Protein AF-A0A3S1CR09-F1 (afdb_monomer)

Radius of gyration: 43.73 Å; Cα contacts (8 Å, |Δi|>4): 88; chains: 1; bounding box: 54×112×97 Å

Structure (mmCIF, N/CA/C/O backbone):
data_AF-A0A3S1CR09-F1
#
_entry.id   AF-A0A3S1CR09-F1
#
loop_
_atom_site.group_PDB
_atom_site.id
_atom_site.type_symbol
_atom_site.label_atom_id
_atom_site.label_alt_id
_atom_site.label_comp_id
_atom_site.label_asym_id
_atom_site.label_entity_id
_atom_site.label_seq_id
_atom_site.pdbx_PDB_ins_code
_atom_site.Cartn_x
_atom_site.Cartn_y
_atom_site.Cartn_z
_atom_site.occupancy
_atom_site.B_iso_or_equiv
_atom_site.auth_seq_id
_atom_site.auth_comp_id
_atom_site.auth_asym_id
_atom_site.auth_atom_id
_atom_site.pdbx_PDB_model_num
ATOM 1 N N . MET A 1 1 ? 12.706 -98.310 -49.008 1.00 39.88 1 MET A N 1
ATOM 2 C CA . MET A 1 1 ? 13.154 -99.211 -47.926 1.00 39.88 1 MET A CA 1
ATOM 3 C C . MET A 1 1 ? 13.946 -98.397 -46.924 1.00 39.88 1 MET A C 1
ATOM 5 O O . MET A 1 1 ? 14.596 -97.431 -47.293 1.00 39.88 1 MET A O 1
ATOM 9 N N . THR A 1 2 ? 13.743 -98.729 -45.665 1.00 43.59 2 THR A N 1
ATOM 10 C CA . THR A 1 2 ? 14.009 -97.972 -44.445 1.00 43.59 2 THR A CA 1
ATOM 11 C C . THR A 1 2 ? 15.489 -97.854 -44.061 1.00 43.59 2 THR A C 1
ATOM 13 O O . THR A 1 2 ? 16.204 -98.848 -44.069 1.00 43.59 2 THR A O 1
ATOM 16 N N . SER A 1 3 ? 15.830 -96.672 -43.534 1.00 45.84 3 SER A N 1
ATOM 17 C CA . SER A 1 3 ? 16.540 -96.448 -42.260 1.00 45.84 3 SER A CA 1
ATOM 18 C C . SER A 1 3 ? 17.979 -95.914 -42.262 1.00 45.84 3 SER A C 1
ATOM 20 O O . SER A 1 3 ? 18.840 -96.338 -43.023 1.00 45.84 3 SER A O 1
ATOM 22 N N . ASN A 1 4 ? 18.185 -95.070 -41.242 1.00 43.81 4 ASN A N 1
ATOM 23 C CA . ASN A 1 4 ? 19.418 -94.667 -40.560 1.00 43.81 4 ASN A CA 1
ATOM 24 C C . ASN A 1 4 ? 20.081 -93.342 -40.960 1.00 43.81 4 ASN A C 1
ATOM 26 O O . ASN A 1 4 ? 21.185 -93.263 -41.487 1.00 43.81 4 ASN A O 1
ATOM 30 N N . THR A 1 5 ? 19.397 -92.281 -40.533 1.00 50.56 5 THR A N 1
ATOM 31 C CA . THR A 1 5 ? 19.909 -91.307 -39.553 1.00 50.56 5 THR A CA 1
ATOM 32 C C . THR A 1 5 ? 20.948 -91.872 -38.567 1.00 50.56 5 THR A C 1
ATOM 34 O O . THR A 1 5 ? 20.824 -93.013 -38.130 1.00 50.56 5 THR A O 1
ATOM 37 N N . ILE A 1 6 ? 21.847 -90.979 -38.123 1.00 54.88 6 ILE A N 1
ATOM 38 C CA . ILE A 1 6 ? 22.740 -91.002 -36.939 1.00 54.88 6 ILE A CA 1
ATOM 39 C C . ILE A 1 6 ? 24.229 -90.903 -37.342 1.00 54.88 6 ILE A C 1
ATOM 41 O O . ILE A 1 6 ? 24.691 -91.606 -38.226 1.00 54.88 6 ILE A O 1
ATOM 45 N N . LEU A 1 7 ? 24.953 -90.005 -36.657 1.00 49.78 7 LEU A N 1
ATOM 46 C CA . LEU A 1 7 ? 26.328 -89.519 -36.887 1.00 49.78 7 LEU A CA 1
ATOM 47 C C . LEU A 1 7 ? 26.455 -88.609 -38.121 1.00 49.78 7 LEU A C 1
ATOM 49 O O . LEU A 1 7 ? 26.625 -89.049 -39.243 1.00 49.78 7 LEU A O 1
ATOM 53 N N . CYS A 1 8 ? 26.409 -87.286 -37.991 1.00 40.88 8 CYS A N 1
ATOM 54 C CA . CYS A 1 8 ? 27.566 -86.556 -37.479 1.00 40.88 8 CYS A CA 1
ATOM 55 C C . CYS A 1 8 ? 27.140 -85.142 -37.040 1.00 40.88 8 CYS A C 1
ATOM 57 O O . CYS A 1 8 ? 27.415 -84.134 -37.693 1.00 40.88 8 CYS A O 1
ATOM 59 N N . ALA A 1 9 ? 26.432 -85.062 -35.914 1.00 51.34 9 ALA A N 1
ATOM 60 C CA . ALA A 1 9 ? 26.186 -83.819 -35.187 1.00 51.34 9 ALA A CA 1
ATOM 61 C C . ALA A 1 9 ? 27.477 -83.360 -34.476 1.00 51.34 9 ALA A C 1
ATOM 63 O O . ALA A 1 9 ? 27.579 -83.431 -33.259 1.00 51.34 9 ALA A O 1
ATOM 64 N N . ALA A 1 10 ? 28.502 -82.961 -35.237 1.00 53.03 10 ALA A N 1
ATOM 65 C CA . ALA A 1 10 ? 29.809 -82.597 -34.674 1.00 53.03 10 ALA A CA 1
ATOM 66 C C . ALA A 1 10 ? 3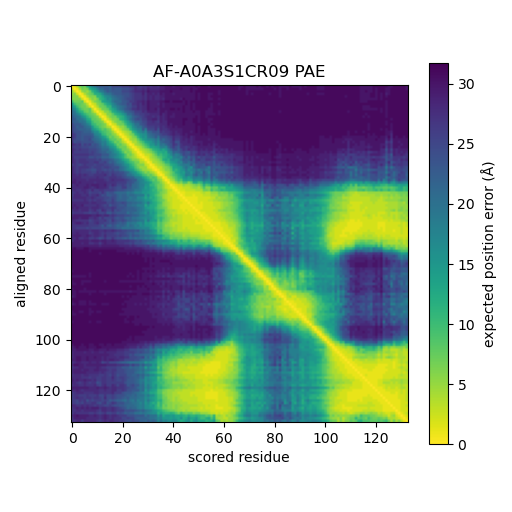0.584 -81.559 -35.512 1.00 53.03 10 ALA A C 1
ATOM 68 O O . ALA A 1 10 ? 31.808 -81.594 -35.578 1.00 53.03 10 ALA A O 1
ATOM 69 N N . ARG A 1 11 ? 29.897 -80.634 -36.199 1.00 50.22 11 ARG A N 1
ATOM 70 C CA . ARG A 1 11 ? 30.566 -79.556 -36.971 1.00 50.22 11 ARG A CA 1
ATOM 71 C C . ARG A 1 11 ? 29.960 -78.166 -36.772 1.00 50.22 11 ARG A C 1
ATOM 73 O O . ARG A 1 11 ? 30.032 -77.333 -37.669 1.00 50.22 11 ARG A O 1
ATOM 80 N N . ARG A 1 12 ? 29.346 -77.894 -35.616 1.00 48.16 12 ARG A N 1
ATOM 81 C CA . ARG A 1 12 ? 28.728 -76.579 -35.345 1.00 48.16 12 ARG A CA 1
ATOM 82 C C . ARG A 1 12 ? 29.067 -75.940 -33.998 1.00 48.16 12 ARG A C 1
ATOM 84 O O . ARG A 1 12 ? 28.479 -74.928 -33.651 1.00 48.16 12 ARG A O 1
ATOM 91 N N . THR A 1 13 ? 30.058 -76.461 -33.282 1.00 49.31 13 THR A N 1
ATOM 92 C CA . THR A 1 13 ? 30.493 -75.934 -31.977 1.00 49.31 13 THR A CA 1
ATOM 93 C C . THR A 1 13 ? 31.961 -75.506 -31.997 1.00 49.31 13 THR A C 1
ATOM 95 O O . THR A 1 13 ? 32.729 -75.860 -31.114 1.00 49.3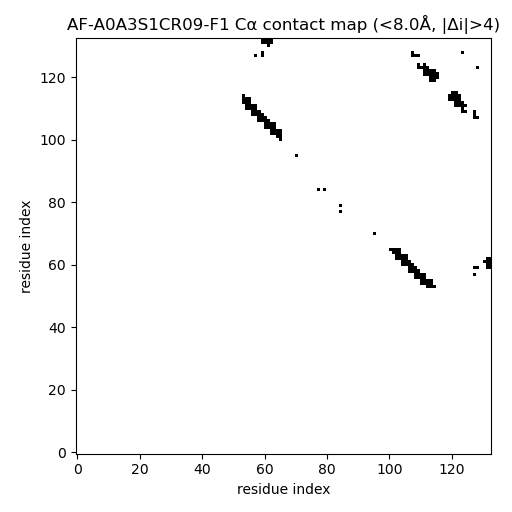1 13 THR A O 1
ATOM 98 N N . PHE A 1 14 ? 32.364 -74.759 -33.027 1.00 47.84 14 PHE A N 1
ATOM 99 C CA . PHE A 1 14 ? 33.681 -74.103 -33.090 1.00 47.84 14 PHE A CA 1
ATOM 100 C C . PHE A 1 14 ? 33.591 -72.634 -33.539 1.00 47.84 14 PHE A C 1
ATOM 102 O O . PHE A 1 14 ? 34.544 -72.073 -34.063 1.00 47.84 14 PHE A O 1
ATOM 109 N N . ILE A 1 15 ? 32.443 -71.986 -33.313 1.00 49.25 15 ILE A N 1
ATOM 110 C CA . ILE A 1 15 ? 32.292 -70.524 -33.449 1.00 49.25 15 ILE A CA 1
ATOM 111 C C . ILE A 1 15 ? 31.663 -69.960 -32.164 1.00 49.25 15 ILE A C 1
ATOM 113 O O . ILE A 1 15 ? 30.727 -69.174 -32.190 1.00 49.25 15 ILE A O 1
ATOM 117 N N . ALA A 1 16 ? 32.143 -70.423 -31.010 1.00 48.44 16 ALA A N 1
ATOM 118 C CA . ALA A 1 16 ? 31.707 -69.942 -29.695 1.00 48.44 16 ALA A CA 1
ATOM 119 C C . ALA A 1 16 ? 32.906 -69.610 -28.786 1.00 48.44 16 ALA A C 1
ATOM 121 O O . ALA A 1 16 ? 32.826 -69.759 -27.574 1.00 48.44 16 ALA A O 1
ATOM 122 N N . GLY A 1 17 ? 34.040 -69.211 -29.377 1.00 48.69 17 GLY A N 1
ATOM 123 C CA . GLY A 1 17 ? 35.311 -69.038 -28.658 1.00 48.69 17 GLY A CA 1
ATOM 124 C C . GLY A 1 17 ? 36.009 -67.687 -28.826 1.00 48.69 17 GLY A C 1
ATOM 125 O O . GLY A 1 17 ? 37.118 -67.540 -28.334 1.00 48.69 17 GLY A O 1
ATOM 126 N N . ALA A 1 18 ? 35.417 -66.701 -29.507 1.00 48.56 18 ALA A N 1
ATOM 127 C CA . ALA A 1 18 ? 36.097 -65.421 -29.758 1.00 48.56 18 ALA A CA 1
ATOM 128 C C . ALA A 1 18 ? 35.156 -64.202 -29.788 1.00 48.56 18 ALA A C 1
ATOM 130 O O . ALA A 1 18 ? 35.404 -63.243 -30.508 1.00 48.56 18 ALA A O 1
ATOM 131 N N . ALA A 1 19 ? 34.066 -64.229 -29.017 1.00 47.91 19 ALA A N 1
ATOM 132 C CA . ALA A 1 19 ? 33.175 -63.074 -28.840 1.00 47.91 19 ALA A CA 1
ATOM 133 C C . ALA A 1 19 ? 33.112 -62.611 -27.373 1.00 47.91 19 ALA A C 1
ATOM 135 O O . ALA A 1 19 ? 32.118 -62.049 -26.931 1.00 47.91 19 ALA A O 1
ATOM 136 N N . ALA A 1 20 ? 34.166 -62.877 -26.600 1.00 53.62 20 ALA A N 1
ATOM 137 C CA . ALA A 1 20 ? 34.245 -62.521 -25.188 1.00 53.62 20 ALA A CA 1
ATOM 138 C C . ALA A 1 20 ? 35.581 -61.843 -24.881 1.00 53.62 20 ALA A C 1
ATOM 140 O O . ALA A 1 20 ? 36.346 -62.339 -24.063 1.00 53.62 20 ALA A O 1
ATOM 141 N N . LEU A 1 21 ? 35.909 -60.748 -25.579 1.00 54.12 21 LEU A N 1
ATOM 142 C CA . LEU A 1 21 ? 37.035 -59.906 -25.161 1.00 54.12 21 LEU A CA 1
ATOM 143 C C . LEU A 1 21 ? 37.059 -58.510 -25.788 1.00 54.12 21 LEU A C 1
ATOM 145 O O . LEU A 1 21 ? 38.113 -58.074 -26.207 1.00 54.12 21 LEU A O 1
ATOM 149 N N . LEU A 1 22 ? 35.939 -57.784 -25.839 1.00 56.59 22 LEU A N 1
ATOM 150 C CA . LEU A 1 22 ? 35.972 -56.324 -26.040 1.00 56.59 22 LEU A CA 1
ATOM 151 C C . LEU A 1 22 ? 34.775 -55.652 -25.350 1.00 56.59 22 LEU A C 1
ATOM 153 O O . LEU A 1 22 ? 33.924 -55.049 -25.992 1.00 56.59 22 LEU A O 1
ATOM 157 N N . VAL A 1 23 ? 34.707 -55.749 -24.022 1.00 59.12 23 VAL A N 1
ATOM 158 C CA . VAL A 1 23 ? 34.030 -54.717 -23.221 1.00 59.12 23 VAL A CA 1
ATOM 159 C C . VAL A 1 23 ? 35.137 -53.890 -22.585 1.00 59.12 23 VAL A C 1
ATOM 161 O O . VAL A 1 23 ? 35.479 -54.044 -21.417 1.00 59.12 23 VAL A O 1
ATOM 164 N N . SER A 1 24 ? 35.784 -53.065 -23.403 1.00 60.19 24 SER A N 1
ATOM 165 C CA . SER A 1 24 ? 36.586 -51.956 -22.907 1.00 60.19 24 SER A CA 1
ATOM 166 C C . SER A 1 24 ? 35.624 -50.991 -22.221 1.00 60.19 24 SER A C 1
ATOM 168 O O . SER A 1 24 ? 34.825 -50.321 -22.872 1.00 60.19 24 SER A O 1
ATOM 170 N N . ALA A 1 25 ? 35.665 -50.958 -20.890 1.00 63.34 25 ALA A N 1
ATOM 171 C CA . ALA A 1 25 ? 35.019 -49.919 -20.111 1.00 63.34 25 ALA A CA 1
ATOM 172 C C . ALA A 1 25 ? 35.607 -48.572 -20.552 1.00 63.34 25 ALA A C 1
ATOM 174 O O . ALA A 1 25 ? 36.736 -48.228 -20.204 1.00 63.34 25 ALA A O 1
ATOM 175 N N . VAL A 1 26 ? 34.865 -47.830 -21.373 1.00 65.25 26 VAL A N 1
ATOM 176 C CA . VAL A 1 26 ? 35.179 -46.433 -21.661 1.00 65.25 26 VAL A CA 1
ATOM 177 C C . VAL A 1 26 ? 34.929 -45.679 -20.362 1.00 65.25 26 VAL A C 1
ATOM 179 O O . VAL A 1 26 ? 33.792 -45.364 -20.018 1.00 65.25 26 VAL A O 1
ATOM 182 N N . ALA A 1 27 ? 35.995 -45.446 -19.601 1.00 66.81 27 ALA A N 1
ATOM 183 C CA . ALA A 1 27 ? 35.984 -44.492 -18.508 1.00 66.81 27 ALA A CA 1
ATOM 184 C C . ALA A 1 27 ? 35.808 -43.104 -19.132 1.00 66.81 27 ALA A C 1
ATOM 186 O O . ALA A 1 27 ? 36.763 -42.502 -19.621 1.00 66.81 27 ALA A O 1
ATOM 187 N N . VAL A 1 28 ? 34.564 -42.633 -19.191 1.00 72.50 28 VAL A N 1
ATOM 188 C CA . VAL A 1 28 ? 34.267 -41.259 -19.589 1.00 72.50 28 VAL A CA 1
ATOM 189 C C . VAL A 1 28 ? 34.772 -40.370 -18.451 1.00 72.50 28 VAL A C 1
ATOM 191 O O . VAL A 1 28 ? 34.316 -40.549 -17.319 1.00 72.50 28 VAL A O 1
ATOM 194 N N . PRO A 1 29 ? 35.731 -39.457 -18.677 1.00 69.19 29 PRO A N 1
ATOM 195 C CA . PRO A 1 29 ? 36.124 -38.525 -17.637 1.00 69.19 29 PRO A CA 1
ATOM 196 C C . PRO A 1 29 ? 34.921 -37.633 -17.323 1.00 69.19 29 PRO A C 1
ATOM 198 O O . PRO A 1 29 ? 34.474 -36.847 -18.158 1.00 69.19 29 PRO A O 1
ATOM 201 N N . SER A 1 30 ? 34.370 -37.779 -16.120 1.00 71.50 30 SER A N 1
ATOM 202 C CA . SER A 1 30 ? 33.373 -36.856 -15.588 1.00 71.50 30 SER A CA 1
ATOM 203 C C . SER A 1 30 ? 34.067 -35.528 -15.310 1.00 71.50 30 SER A C 1
ATOM 205 O O . SER A 1 30 ? 34.701 -35.349 -14.271 1.00 71.50 30 SER A O 1
ATOM 207 N N . PHE A 1 31 ? 33.992 -34.598 -16.259 1.00 74.69 31 PHE A N 1
ATOM 208 C CA . PHE A 1 31 ? 34.412 -33.224 -16.024 1.00 74.69 31 PHE A CA 1
ATOM 209 C C . PHE A 1 31 ? 33.430 -32.589 -15.039 1.00 74.69 31 PHE A C 1
ATOM 211 O O . PHE A 1 31 ? 32.266 -32.363 -15.364 1.00 74.69 31 PHE A O 1
ATOM 218 N N . VAL A 1 32 ? 33.894 -32.317 -13.819 1.00 73.94 32 VAL A N 1
ATOM 219 C CA . VAL A 1 32 ? 33.161 -31.480 -12.868 1.00 73.94 32 VAL A CA 1
ATOM 220 C C . VAL A 1 32 ? 33.255 -30.051 -13.390 1.00 73.94 32 VAL A C 1
ATOM 222 O O . VAL A 1 32 ? 34.274 -29.386 -13.215 1.00 73.94 32 VAL A O 1
ATOM 225 N N . THR A 1 33 ? 32.222 -29.584 -14.087 1.00 75.19 33 THR A N 1
ATOM 226 C CA . THR A 1 33 ? 32.103 -28.164 -14.421 1.00 75.19 33 THR A CA 1
ATOM 227 C C . THR A 1 33 ? 31.837 -27.405 -13.123 1.00 75.19 33 THR A C 1
ATOM 229 O O . THR A 1 33 ? 30.833 -27.704 -12.467 1.00 75.19 33 THR A O 1
ATOM 232 N N . PRO A 1 34 ? 32.694 -26.453 -12.714 1.00 73.12 34 PRO A N 1
ATOM 233 C CA . PRO A 1 34 ? 32.380 -25.603 -11.578 1.00 73.12 34 PRO A CA 1
ATOM 234 C C . PRO A 1 34 ? 31.067 -24.878 -11.876 1.00 73.12 34 PRO A C 1
ATOM 236 O O . PRO A 1 34 ? 30.944 -24.174 -12.878 1.00 73.12 34 PRO A O 1
ATOM 239 N N . THR A 1 35 ? 30.065 -25.088 -11.026 1.00 74.00 35 THR A N 1
ATOM 240 C CA . THR A 1 35 ? 28.856 -24.270 -11.051 1.00 74.00 35 THR A CA 1
ATOM 241 C C . THR A 1 35 ? 29.235 -22.915 -10.473 1.00 74.00 35 THR A C 1
ATOM 243 O O . THR A 1 35 ? 29.392 -22.759 -9.265 1.00 74.00 35 THR A O 1
ATOM 246 N N . PHE A 1 36 ? 29.461 -21.931 -11.337 1.00 71.81 36 PHE A N 1
ATOM 247 C CA . PHE A 1 36 ? 29.533 -20.551 -10.886 1.00 71.81 36 PHE A CA 1
ATOM 248 C C . PHE A 1 36 ? 28.114 -20.137 -10.511 1.00 71.81 36 PHE A C 1
ATOM 250 O O . PHE A 1 36 ? 27.203 -20.222 -11.337 1.00 71.81 36 PHE A O 1
ATOM 257 N N . ALA A 1 37 ? 27.908 -19.754 -9.251 1.00 74.31 37 ALA A N 1
ATOM 258 C CA . ALA A 1 37 ? 26.701 -19.034 -8.886 1.00 74.31 37 ALA A CA 1
ATOM 259 C C . ALA A 1 37 ? 26.644 -17.799 -9.789 1.00 74.31 37 ALA A C 1
ATOM 261 O O . ALA A 1 37 ? 27.618 -17.052 -9.866 1.00 74.31 37 ALA A O 1
ATOM 262 N N . ALA A 1 38 ? 25.558 -17.641 -10.542 1.00 75.94 38 ALA A N 1
ATOM 263 C CA . ALA A 1 38 ? 25.374 -16.438 -11.328 1.00 75.94 38 ALA A CA 1
ATOM 264 C C . ALA A 1 38 ? 25.258 -15.275 -10.341 1.00 75.94 38 ALA A C 1
ATOM 266 O O . ALA A 1 38 ? 24.283 -15.206 -9.588 1.00 75.94 38 ALA A O 1
ATOM 267 N N . ASP A 1 39 ? 26.260 -14.396 -10.323 1.00 79.06 39 ASP A N 1
ATOM 268 C CA . ASP A 1 39 ? 26.104 -13.099 -9.686 1.00 79.06 39 ASP A CA 1
ATOM 269 C C . ASP A 1 39 ? 24.890 -12.433 -10.342 1.00 79.06 39 ASP A C 1
ATOM 271 O O . ASP A 1 39 ? 24.738 -12.449 -11.569 1.00 79.06 39 ASP A O 1
ATOM 275 N N . GLY A 1 40 ? 23.962 -11.953 -9.513 1.00 85.31 40 GLY A N 1
ATOM 276 C CA . GLY A 1 40 ? 22.738 -11.312 -9.978 1.00 85.31 40 GLY A CA 1
ATOM 277 C C . GLY A 1 40 ? 23.023 -10.119 -10.901 1.00 85.31 40 GLY A C 1
ATOM 278 O O . GLY A 1 40 ? 24.176 -9.727 -11.100 1.00 85.31 40 GLY A O 1
ATOM 279 N N . PRO A 1 41 ? 21.979 -9.503 -11.479 1.00 89.12 41 PRO A N 1
ATOM 280 C CA . PRO A 1 41 ? 22.174 -8.340 -12.334 1.00 89.12 41 PRO A CA 1
ATOM 281 C C . PRO A 1 41 ? 22.978 -7.259 -11.600 1.00 89.12 41 PRO A C 1
ATOM 283 O O . PRO A 1 41 ? 22.744 -6.994 -10.421 1.00 89.12 41 PRO A O 1
ATOM 286 N N . ALA A 1 42 ? 23.898 -6.610 -12.319 1.00 89.62 42 ALA A N 1
ATOM 287 C CA . ALA A 1 42 ? 24.760 -5.568 -11.760 1.00 89.62 42 ALA A CA 1
ATOM 288 C C . ALA A 1 42 ? 23.965 -4.405 -11.131 1.00 89.62 42 ALA A C 1
ATOM 290 O O . ALA A 1 42 ? 24.465 -3.727 -10.237 1.00 89.62 42 ALA A O 1
ATOM 291 N N . SER A 1 43 ? 22.731 -4.171 -11.591 1.00 93.06 43 SER A N 1
ATOM 292 C CA . SER A 1 43 ? 21.803 -3.209 -11.004 1.00 93.06 43 SER A CA 1
ATOM 293 C C . SER A 1 43 ? 20.351 -3.581 -11.305 1.00 93.06 43 SER A C 1
ATOM 295 O O . 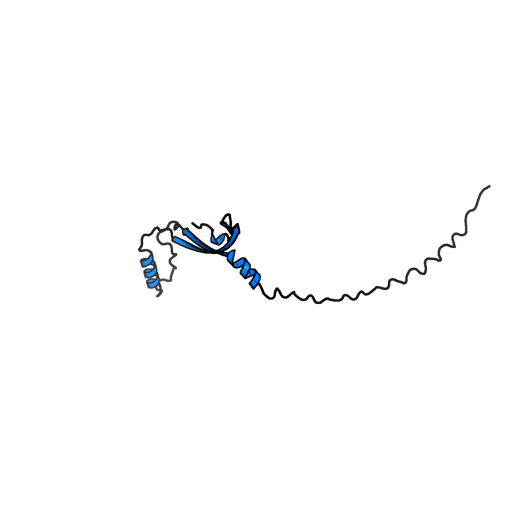SER A 1 43 ? 20.043 -4.151 -12.351 1.00 93.06 43 SER A O 1
ATOM 297 N N . VAL A 1 44 ? 19.453 -3.198 -10.397 1.00 93.88 44 VAL A N 1
ATOM 298 C CA . VAL A 1 44 ? 17.991 -3.227 -10.582 1.00 93.88 44 VAL A CA 1
ATOM 299 C C . VAL A 1 44 ? 17.400 -1.820 -10.721 1.00 93.88 44 VAL A C 1
ATOM 301 O O . VAL A 1 44 ? 16.182 -1.669 -10.769 1.00 93.88 44 VAL A O 1
ATOM 304 N N . ALA A 1 45 ? 18.244 -0.784 -10.773 1.00 95.50 45 ALA A N 1
ATOM 305 C CA . ALA A 1 45 ? 17.816 0.612 -10.751 1.00 95.50 45 ALA A CA 1
ATOM 306 C C . ALA A 1 45 ? 16.907 0.968 -11.932 1.00 95.50 45 ALA A C 1
ATOM 308 O O . ALA A 1 45 ? 15.881 1.602 -11.721 1.00 95.50 45 ALA A O 1
ATOM 309 N N . ASP A 1 46 ? 17.224 0.505 -13.143 1.00 94.25 46 ASP A N 1
ATOM 310 C CA . ASP A 1 46 ? 16.412 0.795 -14.332 1.00 94.25 46 ASP A CA 1
ATOM 311 C C . ASP A 1 46 ? 15.014 0.163 -14.23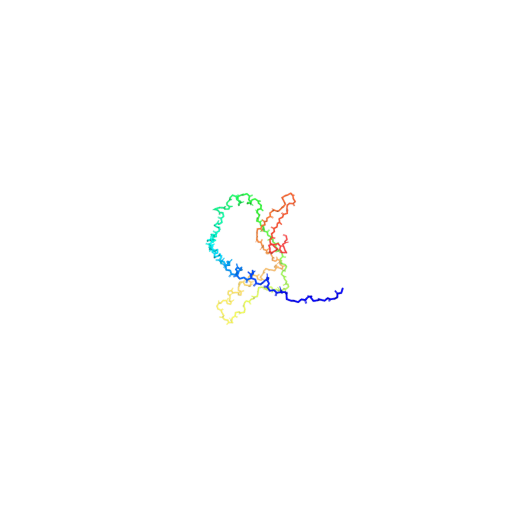8 1.00 94.25 46 ASP A C 1
ATOM 313 O O . ASP A 1 46 ? 14.017 0.782 -14.611 1.00 94.25 46 ASP A O 1
ATOM 317 N N . LEU A 1 47 ? 14.923 -1.046 -13.668 1.00 93.94 47 LEU A N 1
ATOM 318 C CA . LEU A 1 47 ? 13.643 -1.706 -13.398 1.00 93.94 47 LEU A CA 1
ATOM 319 C C . LEU A 1 47 ? 12.863 -0.965 -12.313 1.00 93.94 47 LEU A C 1
ATOM 321 O O . LEU A 1 47 ? 11.679 -0.689 -12.489 1.00 93.94 47 LEU A O 1
ATOM 325 N N . ALA A 1 48 ? 13.524 -0.618 -11.206 1.00 94.88 48 ALA A N 1
ATOM 326 C CA . ALA A 1 48 ? 12.905 0.143 -10.132 1.00 94.88 48 ALA A CA 1
ATOM 327 C C . ALA A 1 48 ? 12.365 1.477 -10.664 1.00 94.88 48 ALA A C 1
ATOM 329 O O . ALA A 1 48 ? 11.194 1.771 -10.457 1.00 94.88 48 ALA A O 1
ATOM 330 N N . GLN A 1 49 ? 13.163 2.225 -11.432 1.00 95.75 49 GLN A N 1
ATOM 331 C CA . GLN A 1 49 ? 12.793 3.516 -12.014 1.00 95.75 49 GLN A CA 1
ATOM 332 C C . GLN A 1 49 ? 11.499 3.442 -12.837 1.00 95.75 49 GLN A C 1
ATOM 334 O O . GLN A 1 49 ? 10.661 4.336 -12.729 1.00 95.75 49 GLN A O 1
ATOM 339 N N . GLY A 1 50 ? 11.316 2.377 -13.624 1.00 94.94 50 GLY A N 1
ATOM 340 C CA . GLY A 1 50 ? 10.086 2.151 -14.390 1.00 94.94 50 GLY A CA 1
ATOM 341 C C . GLY A 1 50 ? 8.878 1.744 -13.537 1.00 94.94 50 GLY A C 1
ATOM 342 O O . GLY A 1 50 ? 7.742 1.985 -13.934 1.00 94.94 50 GLY A O 1
ATOM 343 N N . LEU A 1 51 ? 9.109 1.151 -12.363 1.00 95.19 51 LEU A N 1
ATOM 344 C CA . LEU A 1 51 ? 8.069 0.586 -11.496 1.00 95.19 51 LEU A CA 1
ATOM 345 C C . LEU A 1 51 ? 7.697 1.475 -10.302 1.00 95.19 51 LEU A C 1
ATOM 347 O O . LEU A 1 51 ? 6.675 1.219 -9.669 1.00 95.19 51 LEU A O 1
ATOM 351 N N . LEU A 1 52 ? 8.467 2.528 -10.001 1.00 95.00 52 LEU A N 1
ATOM 352 C CA . LEU A 1 52 ? 8.204 3.417 -8.860 1.00 95.00 52 LEU A CA 1
ATOM 353 C C . LEU A 1 52 ? 6.782 3.995 -8.882 1.00 95.00 52 LEU A C 1
ATOM 355 O O . LEU A 1 52 ? 6.147 4.083 -7.838 1.00 95.00 52 LEU A O 1
ATOM 359 N N . GLY A 1 53 ? 6.263 4.341 -10.066 1.00 95.19 53 GLY A N 1
ATOM 360 C CA . GLY A 1 53 ? 4.911 4.891 -10.221 1.00 95.19 53 GLY A CA 1
ATOM 361 C C . GLY A 1 53 ? 3.778 3.894 -9.953 1.00 95.19 53 GLY A C 1
ATOM 362 O O . GLY A 1 53 ? 2.647 4.316 -9.738 1.00 95.19 53 GLY A O 1
ATOM 363 N N . ALA A 1 54 ? 4.064 2.589 -9.945 1.00 96.81 54 ALA A N 1
ATOM 364 C CA . ALA A 1 54 ? 3.082 1.559 -9.616 1.00 96.81 54 ALA A CA 1
ATOM 365 C C . ALA A 1 54 ? 2.947 1.336 -8.102 1.00 96.81 54 ALA A C 1
ATOM 367 O O . ALA A 1 54 ? 2.023 0.649 -7.674 1.00 96.81 54 ALA A O 1
ATOM 368 N N . VAL A 1 55 ? 3.854 1.886 -7.288 1.00 97.06 55 VAL A N 1
ATOM 369 C CA . VAL A 1 55 ? 3.868 1.695 -5.835 1.00 97.06 55 VAL A CA 1
ATOM 370 C C . VAL A 1 55 ? 3.248 2.902 -5.147 1.00 97.06 55 VAL A C 1
ATOM 372 O O . VAL A 1 55 ? 3.622 4.044 -5.404 1.00 97.06 55 VAL A O 1
ATOM 375 N N . VAL A 1 56 ? 2.323 2.644 -4.229 1.00 97.19 56 VAL A N 1
ATOM 376 C CA . VAL A 1 56 ? 1.629 3.679 -3.458 1.00 97.19 56 VAL A CA 1
ATOM 377 C C . VAL A 1 56 ? 1.820 3.474 -1.961 1.00 97.19 56 VAL A C 1
ATOM 379 O O . VAL A 1 56 ? 2.034 2.355 -1.490 1.00 97.19 56 VAL A O 1
ATOM 382 N N . ASN A 1 57 ? 1.722 4.569 -1.210 1.00 96.94 57 ASN A N 1
ATOM 383 C CA . ASN A 1 57 ? 1.612 4.532 0.243 1.00 96.94 57 ASN A CA 1
ATOM 384 C C . ASN A 1 57 ? 0.139 4.397 0.644 1.00 96.94 57 ASN A C 1
ATOM 386 O O . ASN A 1 57 ? -0.713 5.107 0.111 1.00 96.94 57 ASN A O 1
ATOM 390 N N . ILE A 1 58 ? -0.144 3.520 1.599 1.00 96.12 58 ILE A N 1
ATOM 391 C CA . ILE A 1 58 ? -1.478 3.232 2.117 1.00 96.12 58 ILE A CA 1
ATOM 392 C C . ILE A 1 58 ? -1.518 3.647 3.584 1.00 96.12 58 ILE A C 1
ATOM 394 O O . ILE A 1 58 ? -0.686 3.229 4.386 1.00 96.12 58 ILE A O 1
ATOM 398 N N . SER A 1 59 ? -2.505 4.468 3.927 1.00 94.56 59 SER A N 1
ATOM 399 C CA . SER A 1 59 ? -2.795 4.874 5.297 1.00 94.56 59 SER A CA 1
ATOM 400 C C . SER A 1 59 ? -4.263 4.612 5.558 1.00 94.56 59 SER A C 1
ATOM 402 O O . SER A 1 59 ? -5.119 5.132 4.843 1.00 94.56 59 SER A O 1
ATOM 404 N N . THR A 1 60 ? -4.544 3.785 6.554 1.00 93.62 60 THR A N 1
ATOM 405 C CA . THR A 1 60 ? -5.901 3.442 6.962 1.00 93.62 60 THR A CA 1
ATOM 406 C C . THR A 1 60 ? -6.130 3.861 8.400 1.00 93.62 60 THR A C 1
ATOM 408 O O . THR A 1 60 ? -5.197 4.027 9.197 1.00 93.62 60 THR A O 1
ATOM 411 N N . SER A 1 61 ? -7.396 4.054 8.746 1.00 90.19 61 SER A N 1
ATOM 412 C CA . SER A 1 61 ? -7.789 4.270 10.125 1.00 90.19 61 SER A CA 1
ATOM 413 C C . SER A 1 61 ? -8.976 3.408 10.478 1.00 90.19 61 SER A C 1
ATOM 415 O O . SER A 1 61 ? -9.871 3.260 9.664 1.00 90.19 61 SER A O 1
ATOM 417 N N . GLN A 1 62 ? -8.984 2.887 11.692 1.00 87.75 62 GLN A N 1
ATOM 418 C CA . GLN A 1 62 ? -10.057 2.077 12.230 1.00 87.75 62 GLN A CA 1
ATOM 419 C C . GLN A 1 62 ? -10.598 2.739 13.487 1.00 87.75 62 GLN A C 1
ATOM 421 O O . GLN A 1 62 ? -9.845 3.165 14.367 1.00 87.75 62 GLN A O 1
ATOM 426 N N . THR A 1 63 ? -11.915 2.775 13.597 1.00 82.50 63 THR A N 1
ATOM 427 C CA . THR A 1 63 ? -12.622 3.245 14.782 1.00 82.50 63 THR A CA 1
ATOM 428 C C . THR A 1 63 ? -12.938 2.057 15.693 1.00 82.50 63 THR A C 1
ATOM 430 O O . THR A 1 63 ? -13.966 1.396 15.554 1.00 82.50 63 THR A O 1
ATOM 433 N N . VAL A 1 64 ? -12.059 1.759 16.653 1.00 75.62 64 VAL A N 1
ATOM 434 C CA . VAL A 1 64 ? -12.280 0.661 17.606 1.00 75.62 64 VAL A CA 1
ATOM 435 C C . VAL A 1 64 ? -13.210 1.150 18.712 1.00 75.62 64 VAL A C 1
ATOM 437 O O . VAL A 1 64 ? -12.842 1.997 19.526 1.00 75.62 64 VAL A O 1
ATOM 440 N N . LYS A 1 65 ? -14.437 0.622 18.765 1.00 67.88 65 LYS A N 1
ATOM 441 C CA . LYS A 1 65 ? -15.324 0.834 1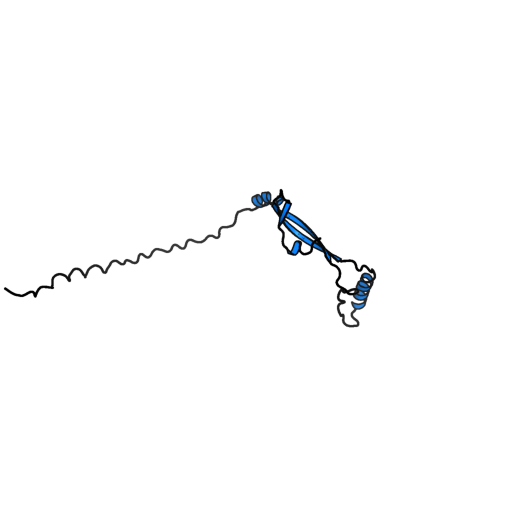9.917 1.00 67.88 65 LYS A CA 1
ATOM 442 C C . LYS A 1 65 ? -14.708 0.116 21.113 1.00 67.88 65 LYS A C 1
ATOM 444 O O . LYS A 1 65 ? -14.521 -1.095 21.058 1.00 67.88 65 LYS A O 1
ATOM 449 N N . GLY A 1 66 ? -14.365 0.857 22.165 1.00 59.19 66 GLY A N 1
ATOM 450 C CA . GLY A 1 66 ? -13.884 0.257 23.405 1.00 59.19 66 GLY A CA 1
ATOM 451 C C . GLY A 1 66 ? -14.932 -0.722 23.929 1.00 59.19 66 GLY A C 1
ATOM 452 O O . GLY A 1 66 ? -16.046 -0.316 24.253 1.00 59.19 66 GLY A O 1
ATOM 453 N N . THR A 1 67 ? -14.608 -2.013 23.951 1.00 47.59 67 THR A N 1
ATOM 454 C CA . THR A 1 67 ? -15.482 -3.036 24.525 1.00 47.59 67 THR A CA 1
ATOM 455 C C . THR A 1 67 ? -15.590 -2.797 26.032 1.00 47.59 67 THR A C 1
ATOM 457 O O . THR A 1 67 ? -14.600 -2.895 26.748 1.00 47.59 67 THR A O 1
ATOM 460 N N . GLU A 1 68 ? -16.795 -2.420 26.458 1.00 46.41 68 GLU A N 1
ATOM 461 C CA . GLU A 1 68 ? -17.381 -2.455 27.806 1.00 46.41 68 GLU A CA 1
ATOM 462 C C . GLU A 1 68 ? -16.416 -2.540 29.010 1.00 46.41 68 GLU A C 1
ATOM 464 O O . GLU A 1 68 ? -16.016 -3.617 29.445 1.00 46.41 68 GLU A O 1
ATOM 469 N N . GLY A 1 69 ? -16.155 -1.391 29.644 1.00 44.44 69 GLY A N 1
ATOM 470 C CA . GLY A 1 69 ? -15.674 -1.323 31.029 1.00 44.44 69 GLY A CA 1
ATOM 471 C C . GLY A 1 69 ? -15.005 0.014 31.371 1.00 44.44 69 GLY A C 1
ATOM 472 O O . GLY A 1 69 ? -14.213 0.505 30.567 1.00 44.44 69 GLY A O 1
ATOM 473 N N . PRO A 1 70 ? -15.277 0.633 32.539 1.00 44.12 70 PRO A N 1
ATOM 474 C CA . PRO A 1 70 ? -14.709 1.935 32.870 1.00 44.12 70 PRO A CA 1
ATOM 475 C C . PRO A 1 70 ? -13.184 1.828 33.044 1.00 44.12 70 PRO A C 1
ATOM 477 O O . PRO A 1 70 ? -12.708 1.307 34.048 1.00 44.12 70 PRO A O 1
ATOM 480 N N . GLY A 1 71 ? -12.420 2.329 32.067 1.00 53.12 71 GLY A N 1
ATOM 481 C CA . GLY A 1 71 ? -10.991 2.638 32.215 1.00 53.12 71 GLY A CA 1
ATOM 482 C C . GLY A 1 71 ? -9.983 1.492 32.053 1.00 53.12 71 GLY A C 1
ATOM 483 O O . GLY A 1 71 ? -8.918 1.561 32.658 1.00 53.12 71 GLY A O 1
ATOM 484 N N . ALA A 1 72 ? -10.249 0.453 31.255 1.00 49.22 72 ALA A N 1
ATOM 485 C CA . ALA A 1 72 ? -9.364 -0.717 31.156 1.00 49.22 72 ALA A CA 1
ATOM 486 C C . ALA A 1 72 ? -8.101 -0.513 30.281 1.00 49.22 72 ALA A C 1
ATOM 488 O O . ALA A 1 72 ? -7.850 -1.238 29.322 1.00 49.22 72 ALA A O 1
ATOM 489 N N . VAL A 1 73 ? -7.241 0.428 30.664 1.00 53.34 73 VAL A N 1
ATOM 490 C CA . VAL A 1 73 ? -5.801 0.141 30.685 1.00 53.34 73 VAL A CA 1
ATOM 491 C C . VAL A 1 73 ? -5.597 -0.742 31.918 1.00 53.34 73 VAL A C 1
ATOM 493 O O . VAL A 1 73 ? -5.918 -0.286 33.014 1.00 53.34 73 VAL A O 1
ATOM 496 N N . PRO A 1 74 ? -5.154 -2.008 31.792 1.00 53.44 74 PRO A N 1
ATOM 497 C CA . PRO A 1 74 ? -4.925 -2.850 32.959 1.00 53.44 74 PRO A CA 1
ATOM 498 C C . PRO A 1 74 ? -3.926 -2.131 33.862 1.00 53.44 74 PRO A C 1
ATOM 500 O O . PRO A 1 74 ? -2.764 -1.980 33.481 1.00 53.44 74 PRO A O 1
ATOM 503 N N . MET A 1 75 ? -4.376 -1.630 35.018 1.00 61.03 75 MET A N 1
ATOM 504 C CA . MET A 1 75 ? -3.451 -1.068 35.994 1.00 61.03 75 MET A CA 1
ATOM 505 C C . MET A 1 75 ? -2.467 -2.181 36.359 1.00 61.03 75 MET A C 1
ATOM 507 O O . MET A 1 75 ? -2.908 -3.250 36.800 1.00 61.03 75 MET A O 1
ATOM 511 N N . PRO A 1 76 ? -1.155 -1.984 36.142 1.00 57.75 76 PRO A N 1
ATOM 512 C CA . PRO A 1 76 ? -0.166 -2.950 36.580 1.00 57.75 76 PRO A CA 1
ATOM 513 C C . PRO A 1 76 ? -0.335 -3.133 38.089 1.00 57.75 76 PRO A C 1
ATOM 515 O O . PRO A 1 76 ? -0.320 -2.152 38.829 1.00 57.75 76 PRO A O 1
ATOM 518 N N . GLN A 1 77 ? -0.530 -4.369 38.553 1.00 64.12 77 GLN A N 1
ATOM 519 C CA . GLN A 1 77 ? -0.545 -4.660 39.986 1.00 64.12 77 GLN A CA 1
ATOM 520 C C . GLN A 1 77 ? 0.875 -4.455 40.517 1.00 64.12 77 GLN A C 1
ATOM 522 O O . GLN A 1 77 ? 1.731 -5.333 40.400 1.00 64.12 77 GLN A O 1
ATOM 527 N N . LEU A 1 78 ? 1.146 -3.255 41.024 1.00 69.81 78 LEU A N 1
ATOM 528 C CA . LEU A 1 78 ? 2.400 -2.927 41.684 1.00 69.81 78 LEU A CA 1
ATOM 529 C C . LEU A 1 78 ? 2.351 -3.414 43.141 1.00 69.81 78 LEU A C 1
ATOM 531 O O . LEU A 1 78 ? 1.284 -3.403 43.754 1.00 69.81 78 LEU A O 1
ATOM 535 N N . PRO A 1 79 ? 3.487 -3.838 43.719 1.00 64.38 79 PRO A N 1
ATOM 536 C CA . PRO A 1 79 ? 3.578 -4.107 45.150 1.00 64.38 79 PRO A CA 1
ATOM 537 C C . PRO A 1 79 ? 3.228 -2.854 45.967 1.00 64.38 79 PRO A C 1
ATOM 539 O O . PRO A 1 79 ? 3.705 -1.759 45.651 1.00 64.38 79 PRO A O 1
ATOM 542 N N . GLU A 1 80 ? 2.428 -3.017 47.024 1.00 70.62 80 GLU A N 1
ATOM 543 C CA . GLU A 1 80 ? 2.040 -1.920 47.919 1.00 70.62 80 GLU A CA 1
ATOM 544 C C . GLU A 1 80 ? 3.291 -1.217 48.488 1.00 70.62 80 GLU A C 1
ATOM 546 O O . GLU A 1 80 ? 4.195 -1.865 49.017 1.00 70.62 80 GLU A O 1
ATOM 551 N N . GLY A 1 81 ? 3.367 0.114 48.344 1.00 70.38 81 GLY A N 1
ATOM 552 C CA . GLY A 1 81 ? 4.510 0.928 48.789 1.00 70.38 81 GLY A CA 1
ATOM 553 C C . GLY A 1 81 ? 5.617 1.156 47.748 1.00 70.38 81 GLY A C 1
ATOM 554 O O . GLY A 1 81 ? 6.682 1.670 48.091 1.00 70.38 81 GLY A O 1
ATOM 555 N N . SER A 1 82 ? 5.394 0.790 46.481 1.00 76.56 82 SER A N 1
ATOM 556 C CA . SER A 1 82 ? 6.314 1.116 45.385 1.00 76.56 82 SER A CA 1
ATOM 557 C C . SER A 1 82 ? 6.453 2.638 45.197 1.00 76.56 82 SER A C 1
ATOM 559 O O . SER A 1 82 ? 5.434 3.326 45.121 1.00 76.56 82 SER A O 1
ATOM 561 N N . PRO A 1 83 ? 7.671 3.182 44.999 1.00 75.31 83 PRO A N 1
ATOM 562 C CA . PRO A 1 83 ? 7.874 4.601 44.674 1.00 75.31 83 PRO A CA 1
ATOM 563 C C . PRO A 1 83 ? 7.225 5.020 43.343 1.00 75.31 83 PRO A C 1
ATOM 565 O O . PRO A 1 83 ? 7.160 6.204 43.031 1.00 75.31 83 PRO A O 1
ATOM 568 N N . PHE A 1 84 ? 6.759 4.055 42.543 1.00 75.12 84 PHE A N 1
ATOM 569 C CA . PHE A 1 84 ? 6.048 4.294 41.292 1.00 75.12 84 PHE A CA 1
ATOM 570 C C . PHE A 1 84 ? 4.519 4.332 41.456 1.00 75.12 84 PHE A C 1
ATOM 572 O O . PHE A 1 84 ? 3.843 4.730 40.512 1.00 75.12 84 PHE A O 1
ATOM 579 N N . GLN A 1 85 ? 3.968 3.943 42.614 1.00 77.31 85 GLN A N 1
ATOM 580 C CA . GLN A 1 85 ? 2.518 3.889 42.856 1.00 77.31 85 GLN A CA 1
ATOM 581 C C . GLN A 1 85 ? 1.855 5.248 42.593 1.00 77.31 85 GLN A C 1
ATOM 583 O O . GLN A 1 85 ? 0.960 5.335 41.758 1.00 77.31 85 GLN A O 1
ATOM 588 N N . ASP A 1 86 ? 2.366 6.313 43.217 1.00 76.00 86 ASP A N 1
ATOM 589 C CA . ASP A 1 86 ? 1.817 7.668 43.076 1.00 76.00 86 ASP A CA 1
ATOM 590 C C . ASP A 1 86 ? 1.917 8.180 41.629 1.00 76.00 86 ASP A C 1
ATOM 592 O O . ASP A 1 86 ? 0.994 8.805 41.114 1.00 76.00 86 ASP A O 1
ATOM 596 N N . PHE A 1 87 ? 3.011 7.849 40.931 1.00 76.56 87 PHE A N 1
ATOM 597 C CA . PHE A 1 87 ? 3.212 8.219 39.528 1.00 76.56 87 PHE A CA 1
ATOM 598 C C . PHE A 1 87 ? 2.177 7.569 38.600 1.00 76.56 87 PHE A C 1
ATOM 600 O O . PHE A 1 87 ? 1.614 8.239 37.733 1.00 76.56 87 PHE A O 1
ATOM 607 N N . PHE A 1 88 ? 1.924 6.267 38.765 1.00 75.31 88 PHE A N 1
ATOM 608 C CA . PHE A 1 88 ? 0.936 5.554 37.954 1.00 75.31 88 PHE A CA 1
ATOM 609 C C . PHE A 1 88 ? -0.491 5.958 38.321 1.00 75.31 88 PHE A C 1
ATOM 611 O O . PHE A 1 88 ? -1.308 6.159 37.422 1.00 75.31 88 PHE A O 1
ATOM 618 N N . ASP A 1 89 ? -0.777 6.140 39.609 1.00 72.94 89 ASP A N 1
ATOM 619 C CA . ASP A 1 89 ? -2.074 6.613 40.076 1.00 72.94 89 ASP A CA 1
ATOM 620 C C . ASP A 1 89 ? -2.407 7.980 39.478 1.00 72.94 89 ASP A C 1
ATOM 622 O O . ASP A 1 89 ? -3.499 8.153 38.944 1.00 72.94 89 ASP A O 1
ATOM 626 N N . ASP A 1 90 ? -1.472 8.931 39.487 1.00 70.69 90 ASP A N 1
ATOM 627 C CA . ASP A 1 90 ? -1.681 10.247 38.879 1.00 70.69 90 ASP A CA 1
ATOM 628 C C . ASP A 1 90 ? -1.804 10.159 37.351 1.00 70.69 90 ASP A C 1
ATOM 630 O O . ASP A 1 90 ? -2.699 10.772 36.764 1.00 70.69 90 ASP A O 1
ATOM 634 N N . PHE A 1 91 ? -0.977 9.339 36.692 1.00 69.25 91 PHE A N 1
ATOM 635 C CA . PHE A 1 91 ? -1.031 9.121 35.242 1.00 69.25 91 PHE A CA 1
ATOM 636 C C . PHE A 1 91 ? -2.381 8.549 34.776 1.00 69.25 91 PHE A C 1
ATOM 638 O O . PHE A 1 91 ? -2.923 8.987 33.757 1.00 69.25 91 PHE A O 1
ATOM 645 N N . PHE A 1 92 ? -2.951 7.595 35.519 1.00 68.00 92 PHE A N 1
ATOM 646 C CA . PHE A 1 92 ? -4.235 6.975 35.182 1.00 68.00 92 PHE A CA 1
ATOM 647 C C . PHE A 1 92 ? -5.442 7.775 35.687 1.00 68.00 92 PHE A C 1
ATOM 649 O O . PHE A 1 92 ? -6.442 7.847 34.971 1.00 68.00 92 PHE A O 1
ATOM 656 N N . LYS A 1 93 ? -5.356 8.454 36.841 1.00 64.38 93 LYS A N 1
ATOM 657 C CA . LYS A 1 93 ? -6.401 9.383 37.320 1.00 64.38 93 LYS A CA 1
ATOM 658 C C . LYS A 1 93 ? -6.616 10.536 36.341 1.00 64.38 93 LYS A C 1
ATOM 660 O O . LYS A 1 93 ? -7.761 10.867 36.045 1.00 64.38 93 LYS A O 1
ATOM 665 N N . ASN A 1 94 ? -5.540 11.098 35.782 1.00 57.56 94 ASN A N 1
ATOM 666 C CA . ASN A 1 94 ? -5.641 12.192 34.809 1.00 57.56 94 ASN A CA 1
ATOM 667 C C . ASN A 1 94 ? -6.108 11.729 33.418 1.00 57.56 94 ASN A C 1
ATOM 669 O O . ASN A 1 94 ? -6.559 12.542 32.617 1.00 57.56 94 ASN A O 1
ATOM 673 N N . ARG A 1 95 ? -6.021 10.424 33.129 1.00 55.62 95 ARG A N 1
ATOM 674 C CA . ARG A 1 95 ? -6.488 9.816 31.873 1.00 55.62 95 ARG A CA 1
ATOM 675 C C . ARG A 1 95 ? -7.917 9.274 31.961 1.00 55.62 95 ARG A C 1
ATOM 677 O O . ARG A 1 95 ? -8.595 9.205 30.947 1.00 55.62 95 ARG A O 1
ATOM 684 N N . GLY A 1 96 ? -8.377 8.921 33.162 1.00 49.56 96 GLY A N 1
ATOM 685 C CA . GLY A 1 96 ? -9.749 8.483 33.445 1.00 49.56 96 GLY A CA 1
ATOM 686 C C . GLY A 1 96 ? -10.735 9.619 33.749 1.00 49.56 96 GLY A C 1
ATOM 687 O O . GLY A 1 96 ? -11.894 9.347 34.056 1.00 49.56 96 GLY A O 1
ATOM 688 N N . GLY A 1 97 ? -10.280 10.877 33.707 1.00 45.25 97 GLY A N 1
ATOM 689 C CA . GLY A 1 97 ? -11.083 12.061 34.027 1.00 45.25 97 GLY A CA 1
ATOM 690 C C . GLY A 1 97 ? -11.901 12.631 32.866 1.00 45.25 97 GLY A C 1
ATOM 691 O O . GLY A 1 97 ? -12.856 13.364 33.121 1.00 45.25 97 GLY A O 1
ATOM 692 N N . ASP A 1 98 ? -11.578 12.279 31.618 1.00 45.41 98 ASP A N 1
ATOM 693 C CA . ASP A 1 98 ? -12.393 12.660 30.468 1.00 45.41 98 ASP A CA 1
ATOM 694 C C . ASP A 1 98 ? -13.311 11.495 30.103 1.00 45.41 98 ASP A C 1
ATOM 696 O O . ASP A 1 98 ? -12.879 10.415 29.700 1.00 45.41 98 ASP A O 1
ATOM 700 N N . LYS A 1 99 ? -14.606 11.704 30.335 1.00 46.50 99 LYS A N 1
ATOM 701 C CA . LYS A 1 99 ? -15.691 10.785 29.991 1.00 46.50 99 LYS A CA 1
ATOM 702 C C . LYS A 1 99 ? -15.902 10.775 28.483 1.00 46.50 99 LYS A C 1
ATOM 704 O O . LYS A 1 99 ? -17.007 11.059 28.029 1.00 46.50 99 LYS A O 1
ATOM 709 N N . ASP A 1 100 ? -14.889 10.411 27.717 1.00 47.56 100 ASP A N 1
ATOM 710 C CA . ASP A 1 100 ? -15.139 9.989 26.357 1.00 47.56 100 ASP A CA 1
ATOM 711 C C . ASP A 1 100 ? -15.197 8.464 26.365 1.00 47.56 100 ASP A C 1
ATOM 713 O O . ASP A 1 100 ? -14.193 7.757 26.322 1.00 47.56 100 ASP A O 1
ATOM 717 N N . ASN A 1 101 ? -16.429 7.945 26.394 1.00 51.84 101 ASN A N 1
ATOM 718 C CA . ASN A 1 101 ? -16.771 6.630 25.836 1.00 51.84 101 ASN A CA 1
ATOM 719 C C . ASN A 1 101 ? -16.563 6.656 24.304 1.00 51.84 101 ASN A C 1
ATOM 721 O O . ASN A 1 101 ? -17.413 6.225 23.524 1.00 51.84 101 ASN A O 1
ATOM 725 N N . GLY A 1 102 ? -15.459 7.258 23.874 1.00 56.19 102 GLY A N 1
ATOM 726 C CA . GLY A 1 102 ? -15.115 7.539 22.506 1.00 56.19 102 GLY A CA 1
ATOM 727 C C . GLY A 1 102 ? -14.364 6.342 21.980 1.00 56.19 102 GLY A C 1
ATOM 728 O O . GLY A 1 102 ? -13.380 5.882 22.557 1.00 56.19 102 GLY A O 1
ATOM 729 N N . SER A 1 103 ? -14.854 5.808 20.876 1.00 63.38 103 SER A N 1
ATOM 730 C CA . SER A 1 103 ? -14.094 4.893 20.045 1.00 63.38 103 SER A CA 1
ATOM 731 C C . SER A 1 103 ? -12.650 5.375 19.861 1.00 63.38 103 SER A C 1
ATOM 733 O O . SER A 1 103 ? -12.426 6.515 19.451 1.00 63.38 103 SER A O 1
ATOM 735 N N . GLN A 1 104 ? -11.674 4.508 20.125 1.00 70.75 104 GLN A N 1
ATOM 736 C CA . GLN A 1 104 ? -10.272 4.815 19.880 1.00 70.75 104 GLN 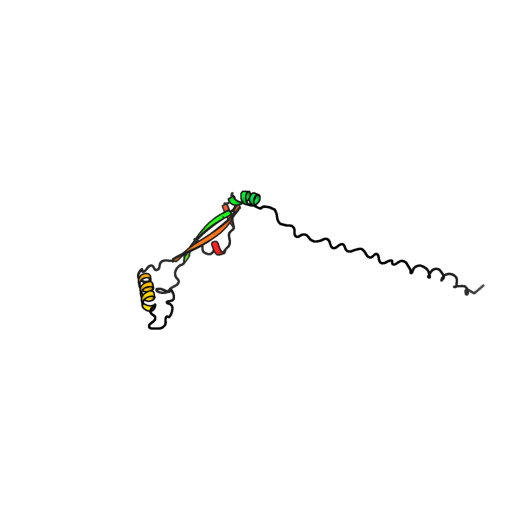A CA 1
ATOM 737 C C . GLN A 1 104 ? -9.992 4.690 18.382 1.00 70.75 104 GLN A C 1
ATOM 739 O O . GLN A 1 104 ? -10.219 3.637 17.786 1.00 70.75 104 GLN A O 1
ATOM 744 N N . LYS A 1 105 ? -9.465 5.754 17.771 1.00 81.00 105 LYS A N 1
ATOM 745 C CA . LYS A 1 105 ? -9.002 5.707 16.383 1.00 81.00 105 LYS A CA 1
ATOM 746 C C . LYS A 1 105 ? -7.608 5.080 16.330 1.00 81.00 105 LYS A C 1
ATOM 748 O O . LYS A 1 105 ? -6.653 5.641 16.864 1.00 81.00 105 LYS A O 1
ATOM 753 N N . VAL A 1 106 ? -7.498 3.915 15.705 1.00 83.00 106 VAL A N 1
ATOM 754 C CA . VAL A 1 106 ? -6.236 3.217 15.426 1.00 83.00 106 VAL A CA 1
ATOM 755 C C . VAL A 1 106 ? -5.844 3.505 13.980 1.00 83.00 106 VAL A C 1
ATOM 757 O O . VAL A 1 106 ? -6.711 3.626 13.122 1.00 83.00 106 VAL A O 1
ATOM 760 N N . GLN A 1 107 ? -4.553 3.665 13.699 1.00 89.62 107 GLN A N 1
ATOM 761 C CA . GLN A 1 107 ? -4.046 3.897 12.344 1.00 89.62 107 GLN A CA 1
ATOM 762 C C . GLN A 1 107 ? -3.143 2.743 11.920 1.00 89.62 107 GLN A C 1
ATOM 764 O O . GLN A 1 107 ? -2.384 2.224 12.740 1.00 89.62 107 GLN A O 1
ATOM 769 N N . SER A 1 108 ? -3.205 2.378 10.641 1.00 90.44 108 SER A N 1
ATOM 770 C CA . SER A 1 108 ? -2.287 1.426 10.021 1.00 90.44 108 SER A CA 1
ATOM 771 C C . SER A 1 108 ? -1.646 2.052 8.786 1.00 90.44 108 SER A C 1
ATOM 773 O O . SER A 1 108 ? -2.237 2.893 8.107 1.00 90.44 108 SER A O 1
ATOM 775 N N . LEU A 1 109 ? -0.392 1.681 8.539 1.00 94.50 109 LEU A N 1
ATOM 776 C CA . LEU A 1 109 ? 0.425 2.183 7.441 1.00 94.50 109 LEU A CA 1
ATOM 777 C C . LEU A 1 109 ? 0.992 0.996 6.669 1.00 94.50 109 LEU A C 1
ATOM 779 O O . LEU A 1 109 ? 1.410 0.001 7.263 1.00 94.50 109 LEU A O 1
ATOM 783 N N . GLY A 1 110 ? 1.051 1.118 5.349 1.00 95.44 110 GLY A N 1
ATOM 784 C CA . GLY A 1 110 ? 1.606 0.091 4.480 1.00 95.44 110 GLY A CA 1
ATOM 785 C C . GLY A 1 110 ? 1.870 0.603 3.073 1.00 95.44 110 GLY A C 1
ATOM 786 O O . GLY A 1 110 ? 1.670 1.772 2.765 1.00 95.44 110 GLY A O 1
ATOM 787 N N . SER A 1 111 ? 2.321 -0.285 2.199 1.00 97.25 111 SER A N 1
ATOM 788 C CA . SER A 1 111 ? 2.449 -0.018 0.769 1.00 97.25 111 SER A CA 1
ATOM 789 C C . SER A 1 111 ? 1.446 -0.848 -0.027 1.00 97.25 111 SER A C 1
ATOM 791 O O . SER A 1 111 ? 0.877 -1.826 0.468 1.00 97.25 111 SER A O 1
ATOM 793 N N . GLY A 1 112 ? 1.213 -0.456 -1.272 1.00 97.00 112 GLY A N 1
ATOM 794 C CA . GLY A 1 112 ? 0.405 -1.215 -2.217 1.00 97.00 112 GLY A CA 1
ATOM 795 C C . GLY A 1 112 ? 0.905 -1.050 -3.644 1.00 97.00 112 GLY A C 1
ATOM 796 O O . GLY A 1 112 ? 1.736 -0.184 -3.923 1.00 97.00 112 GLY A O 1
ATOM 797 N N . PHE A 1 113 ? 0.380 -1.879 -4.541 1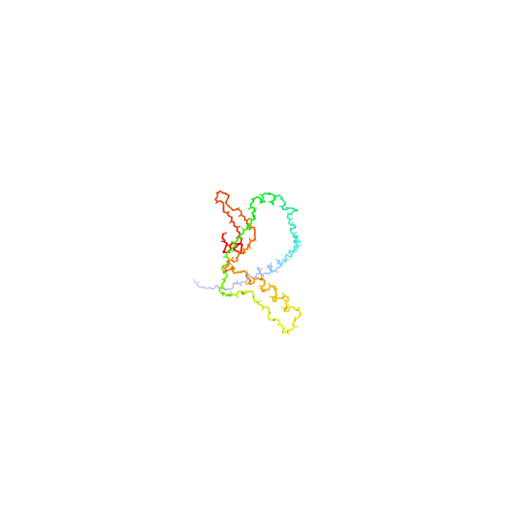.00 97.88 113 PHE A N 1
ATOM 798 C CA . PHE A 1 113 ? 0.677 -1.841 -5.970 1.00 97.88 113 PHE A CA 1
ATOM 799 C C . PHE A 1 113 ? -0.587 -1.560 -6.771 1.00 97.88 113 PHE A C 1
ATOM 801 O O . PHE A 1 113 ? -1.594 -2.244 -6.589 1.00 97.88 113 PHE A O 1
ATOM 808 N N . VAL A 1 114 ? -0.526 -0.594 -7.683 1.00 97.50 114 VAL A N 1
ATOM 809 C CA . VAL A 1 114 ? -1.574 -0.356 -8.679 1.00 97.50 114 VAL A CA 1
ATOM 810 C C . VAL A 1 114 ? -1.486 -1.458 -9.732 1.00 97.50 114 VAL A C 1
ATOM 812 O O . VAL A 1 114 ? -0.473 -1.572 -10.421 1.00 97.50 114 VAL A O 1
ATOM 815 N N . ILE A 1 115 ? -2.534 -2.273 -9.849 1.00 97.31 115 ILE A N 1
ATOM 816 C CA . ILE A 1 115 ? -2.603 -3.365 -10.837 1.00 97.31 115 ILE A CA 1
ATOM 817 C C . ILE A 1 115 ? -3.510 -3.033 -12.023 1.00 97.31 115 ILE A C 1
ATOM 819 O O . ILE A 1 115 ? -3.328 -3.591 -13.101 1.00 97.31 115 ILE A O 1
ATOM 823 N N . ASP A 1 116 ? -4.453 -2.108 -11.835 1.00 97.00 116 ASP A N 1
ATOM 824 C CA . ASP A 1 116 ? -5.301 -1.562 -12.890 1.00 97.00 116 ASP A CA 1
ATOM 825 C C . ASP A 1 116 ? -5.492 -0.065 -12.635 1.00 97.00 116 ASP A C 1
ATOM 827 O O . ASP A 1 116 ? -6.163 0.338 -11.684 1.00 97.00 116 ASP A O 1
ATOM 831 N N . ALA A 1 117 ? -4.854 0.764 -13.460 1.00 94.62 117 ALA A N 1
ATOM 832 C CA . ALA A 1 117 ? -4.897 2.215 -13.315 1.00 94.62 117 ALA A CA 1
ATOM 833 C C . ALA A 1 117 ? -6.206 2.829 -13.834 1.00 94.62 117 ALA A C 1
ATOM 835 O O . ALA A 1 117 ? -6.591 3.898 -13.368 1.00 94.62 117 ALA A O 1
ATOM 836 N N . GLU A 1 118 ? -6.892 2.169 -14.772 1.00 97.06 118 GLU A N 1
ATOM 837 C CA . GLU A 1 118 ? -8.157 2.661 -15.328 1.00 97.06 118 GLU A CA 1
ATOM 838 C C . GLU A 1 118 ? -9.305 2.435 -14.342 1.00 97.06 118 GLU A C 1
ATOM 840 O O . GLU A 1 118 ? -10.151 3.309 -14.155 1.00 97.06 118 GLU A O 1
ATOM 845 N N . GLN A 1 119 ? -9.304 1.277 -13.676 1.00 97.38 119 GLN A N 1
ATOM 846 C CA . GLN A 1 119 ? -10.278 0.924 -12.639 1.00 97.38 119 GLN A CA 1
ATOM 847 C C . GLN A 1 119 ? -9.865 1.399 -11.235 1.00 97.38 119 GLN A C 1
ATOM 849 O O . GLN A 1 119 ? -10.680 1.376 -10.314 1.00 97.38 119 GLN A O 1
ATOM 854 N N . GLY A 1 120 ? -8.607 1.813 -11.048 1.00 96.19 120 GLY A N 1
ATOM 855 C CA . GLY A 1 120 ? -8.073 2.247 -9.753 1.00 96.19 120 GLY A CA 1
ATOM 856 C C . GLY A 1 120 ? -7.872 1.106 -8.748 1.00 96.19 120 GLY A C 1
ATOM 857 O O . GLY A 1 120 ? -8.018 1.312 -7.544 1.00 96.19 120 GLY A O 1
ATOM 858 N N . ILE A 1 121 ? -7.558 -0.104 -9.219 1.00 97.25 121 ILE A N 1
ATOM 859 C CA . ILE A 1 121 ? -7.397 -1.283 -8.359 1.00 97.25 121 ILE A CA 1
ATOM 860 C C . ILE A 1 121 ? -5.981 -1.321 -7.777 1.00 97.25 121 ILE A C 1
ATOM 862 O O . ILE A 1 121 ? -4.986 -1.364 -8.508 1.00 97.25 121 ILE A O 1
ATOM 866 N N . VAL A 1 122 ? -5.908 -1.379 -6.445 1.00 97.69 122 VAL A N 1
ATOM 867 C CA . VAL A 1 122 ? -4.666 -1.476 -5.672 1.00 97.69 122 VAL A CA 1
ATOM 868 C C . VAL A 1 122 ? -4.647 -2.765 -4.855 1.00 97.69 122 VAL A C 1
ATOM 870 O O . VAL A 1 122 ? -5.618 -3.094 -4.177 1.00 97.69 122 VAL A O 1
ATOM 873 N N . VAL A 1 123 ? -3.523 -3.479 -4.884 1.00 97.69 123 VAL A N 1
ATOM 874 C CA . VAL A 1 123 ? -3.276 -4.669 -4.059 1.00 97.69 123 VAL A CA 1
ATOM 875 C C . VAL A 1 123 ? -2.356 -4.307 -2.897 1.00 97.69 123 VAL A C 1
ATOM 877 O O . VAL A 1 123 ? -1.295 -3.718 -3.096 1.00 97.69 123 VAL A O 1
ATOM 880 N N . THR A 1 124 ? -2.745 -4.687 -1.682 1.00 97.44 124 THR A N 1
ATOM 881 C CA . THR A 1 124 ? -1.952 -4.538 -0.453 1.00 97.44 124 THR A CA 1
ATOM 882 C C . THR A 1 124 ? -2.147 -5.758 0.450 1.00 97.44 124 THR A C 1
ATOM 884 O O . THR A 1 124 ? -2.933 -6.661 0.149 1.00 97.44 124 THR A O 1
ATOM 887 N N . ASN A 1 125 ? -1.417 -5.818 1.556 1.00 96.38 125 ASN A N 1
ATOM 888 C CA . ASN A 1 125 ? -1.537 -6.897 2.522 1.00 96.38 125 ASN A CA 1
ATOM 889 C C . ASN A 1 125 ? -2.833 -6.747 3.328 1.00 96.38 125 ASN A C 1
ATOM 891 O O . ASN A 1 125 ? -3.184 -5.654 3.764 1.00 96.38 125 ASN A O 1
ATOM 895 N N . ASN A 1 126 ? -3.495 -7.866 3.630 1.00 95.25 126 ASN A N 1
ATOM 896 C CA . ASN A 1 126 ? -4.753 -7.849 4.382 1.00 95.25 126 ASN A CA 1
ATOM 897 C C . ASN A 1 126 ? -4.637 -7.148 5.748 1.00 95.25 126 ASN A C 1
ATOM 899 O O . ASN A 1 126 ? -5.533 -6.418 6.138 1.00 95.25 126 ASN A O 1
ATOM 903 N N . HIS A 1 127 ? -3.523 -7.312 6.466 1.00 92.56 127 HIS A N 1
ATOM 904 C CA . HIS A 1 127 ? -3.341 -6.690 7.786 1.00 92.56 127 HIS A CA 1
ATOM 905 C C . HIS A 1 127 ? -3.235 -5.153 7.746 1.00 92.56 127 HIS A C 1
ATOM 907 O O . HIS A 1 127 ? -3.316 -4.517 8.791 1.00 92.56 127 HIS A O 1
ATOM 913 N N . VAL A 1 128 ? -3.027 -4.555 6.569 1.00 94.12 128 VAL A N 1
ATOM 914 C CA . VAL A 1 128 ? -2.998 -3.093 6.398 1.00 94.12 128 VAL A CA 1
ATOM 915 C C . VAL A 1 128 ? -4.421 -2.530 6.345 1.00 94.12 128 VAL A C 1
ATOM 917 O O . VAL A 1 128 ? -4.665 -1.417 6.804 1.00 94.12 128 VAL A O 1
ATOM 920 N N . ILE A 1 129 ? -5.360 -3.305 5.798 1.00 93.62 129 ILE A N 1
ATOM 921 C CA . ILE A 1 129 ? -6.730 -2.868 5.493 1.00 93.62 129 ILE A CA 1
ATOM 922 C C . ILE A 1 129 ? -7.805 -3.579 6.317 1.00 93.62 129 ILE A C 1
ATOM 924 O O . ILE A 1 129 ? -8.982 -3.264 6.170 1.00 93.62 129 ILE A O 1
ATOM 928 N N . ALA A 1 130 ? -7.428 -4.547 7.156 1.00 87.69 130 ALA A N 1
ATOM 929 C CA . ALA A 1 130 ? -8.368 -5.253 8.014 1.00 87.69 130 ALA A CA 1
ATOM 930 C C . ALA A 1 1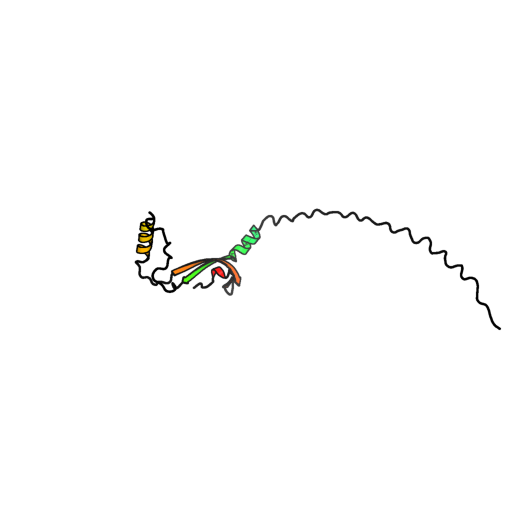30 ? -9.091 -4.237 8.909 1.00 87.69 130 ALA A C 1
ATOM 932 O O . ALA A 1 130 ? -8.440 -3.475 9.619 1.00 87.69 130 ALA A O 1
ATOM 933 N N . ASP A 1 131 ? -10.423 -4.217 8.823 1.00 81.62 131 ASP A N 1
ATOM 934 C CA . ASP A 1 131 ? -11.309 -3.332 9.588 1.00 81.62 131 ASP A CA 1
ATOM 935 C C . ASP A 1 131 ? -11.038 -1.821 9.417 1.00 81.62 131 ASP A C 1
ATOM 937 O O . ASP A 1 131 ? -11.372 -1.023 10.291 1.00 81.62 131 ASP A O 1
ATOM 941 N N . ALA A 1 132 ? -10.425 -1.420 8.301 1.00 85.75 132 ALA A N 1
ATOM 942 C CA . ALA A 1 132 ? -10.232 -0.017 7.952 1.00 85.75 132 ALA A CA 1
ATOM 943 C C . ALA A 1 132 ? -11.554 0.665 7.548 1.00 85.75 132 ALA A C 1
ATOM 945 O O . ALA A 1 132 ? -12.363 0.071 6.833 1.00 85.75 132 ALA A O 1
ATOM 946 N N . ASP A 1 133 ? -11.716 1.923 7.970 1.00 71.75 133 ASP A N 1
ATOM 947 C CA . ASP A 1 133 ? -12.798 2.845 7.590 1.00 71.75 133 ASP A CA 1
ATOM 948 C C . ASP A 1 133 ? -12.393 3.762 6.419 1.00 71.75 133 ASP A C 1
ATOM 950 O O . ASP A 1 133 ? -11.219 4.218 6.389 1.00 71.75 133 ASP A O 1
#

Solvent-accessible surface area (backbone atoms only — not comparable to full-atom values): 9231 Å² total; per-residue (Å²): 138,87,89,76,87,82,87,78,96,78,85,81,87,84,85,84,83,83,88,84,84,80,83,74,79,79,81,72,84,80,76,81,71,82,80,71,77,79,78,70,76,97,66,61,59,73,61,47,66,73,45,53,85,38,53,43,84,42,77,33,38,24,76,44,67,73,80,86,66,96,67,81,66,82,74,77,89,68,67,92,88,44,93,55,50,66,57,50,50,51,57,48,54,70,62,63,66,62,90,64,95,55,52,49,76,46,75,37,72,46,58,31,35,56,80,35,79,91,82,64,42,68,52,62,59,65,88,45,55,63,77,48,105

Sequence (133 aa):
MTSNTILCAARRTFIAGAAALLVSAVAVPSFVTPTFAADGPASVADLAQGLLGAVVNISTSQTVKGTEGPGAVPMPQLPEGSPFQDFFDDFFKNRGGDKDNGSQKVQSLGSGFVIDAEQGIVVTNNHVIADAD

Nearest PDB structures (foldseek):
  1ky9-assembly1_A  TM=7.154E-01  e=1.144E-03  Escherichia coli
  3jcj-assembly1_H  TM=2.157E-01  e=9.951E+00  Escherichia coli

Secondary structure (DSSP, 8-state):
------S---SSSSSSSSSSS--------------------S--HHHHHHHGGGEEEEEEEEEE---SSTT-S----PPTT-TTHHHHHHHHHTTSSS-----EEEEEEEEEEEEETTTTEEEE-HHHHTT--

pLDDT: mean 73.13, std 18.81, range [39.88, 97.88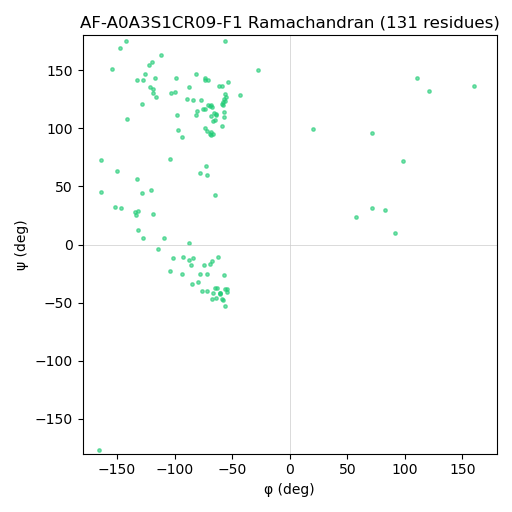]

Foldseek 3Di:
DDDDDDDDPDDDPPPPPPPPPPPPPPPDPPPPDPPDDPDPPPDCVVVCVVFVVQKDKDKFKAFAQPPDDQQPPPQPPDPPPDPCPVVSCVVSVVVSPDPPSGGDIDMAIDMWGQPDPVVRDIDDDCVRCPRTD

Mean predicted aligned error: 19.23 Å